Protein AF-A0A2M7KLA9-F1 (afdb_monomer_lite)

Radius of gyration: 28.48 Å; chains: 1; bounding box: 55×26×76 Å

Secondary structure (DSSP, 8-state):
-----HHHHHHHHHHHHHHHHHHHGGGGGTS-HHHHHHHHHHHHHHHHHHHHHHHHHHHHHHHHHHHHHHHHHHHHHHHHHHHHHHHH-TTSHHHHHSPPP--------------

Sequence (115 aa):
MARMSISEATDLLGRLVAHWRQRMGDAFAVGSQELTDLVALRDQLATAIQEYDAALQVANEKKATRDALLKNAETTRANYRRQVAINKGTGSSEYKTIPESAKGTRKPTESPSTP

Structure (mmCIF, N/CA/C/O backbone):
data_AF-A0A2M7KLA9-F1
#
_entry.id   AF-A0A2M7KLA9-F1
#
loop_
_atom_site.group_PDB
_atom_site.id
_atom_site.type_symbol
_atom_site.label_atom_id
_atom_site.label_alt_id
_atom_site.label_comp_id
_atom_site.label_asym_id
_atom_site.label_entity_id
_atom_site.label_seq_id
_atom_site.pdbx_PDB_ins_code
_atom_site.Cartn_x
_atom_site.Cartn_y
_atom_site.Cartn_z
_atom_site.occupancy
_atom_site.B_iso_or_equiv
_atom_site.auth_seq_id
_atom_site.auth_comp_id
_atom_site.auth_asym_id
_atom_site.auth_atom_id
_atom_site.pdbx_PDB_model_num
ATOM 1 N N . MET A 1 1 ? 29.442 -2.065 -1.458 1.00 41.19 1 MET A N 1
ATOM 2 C CA . MET A 1 1 ? 28.962 -1.601 -2.777 1.00 41.19 1 MET A CA 1
ATOM 3 C C . MET A 1 1 ? 27.538 -1.100 -2.604 1.00 41.19 1 MET A C 1
ATOM 5 O O . MET A 1 1 ? 26.702 -1.886 -2.173 1.00 41.19 1 MET A O 1
ATOM 9 N N . ALA A 1 2 ? 27.277 0.187 -2.836 1.00 50.62 2 ALA A N 1
ATOM 10 C CA . ALA A 1 2 ? 25.919 0.728 -2.790 1.00 50.62 2 ALA A CA 1
ATOM 11 C C . ALA A 1 2 ? 25.109 0.143 -3.957 1.00 50.62 2 ALA A C 1
ATOM 13 O O . ALA A 1 2 ? 25.574 0.162 -5.096 1.00 50.62 2 ALA A O 1
ATOM 14 N N . ARG A 1 3 ? 23.935 -0.435 -3.674 1.00 52.72 3 ARG A N 1
ATOM 15 C CA . ARG A 1 3 ? 22.999 -0.848 -4.724 1.00 52.72 3 ARG A CA 1
ATOM 16 C C . ARG A 1 3 ? 22.379 0.420 -5.295 1.00 52.72 3 ARG A C 1
ATOM 18 O O . ARG A 1 3 ? 21.629 1.088 -4.594 1.00 52.72 3 ARG A O 1
ATOM 25 N N . MET A 1 4 ? 22.731 0.732 -6.534 1.00 65.31 4 MET A N 1
ATOM 26 C CA . MET A 1 4 ? 22.080 1.774 -7.319 1.00 65.31 4 MET A CA 1
ATOM 27 C C . MET A 1 4 ? 20.584 1.462 -7.395 1.00 65.31 4 MET A C 1
ATOM 29 O O . MET A 1 4 ? 20.201 0.313 -7.642 1.00 65.31 4 MET A O 1
ATOM 33 N N . SER A 1 5 ? 19.746 2.454 -7.123 1.00 73.62 5 SER A N 1
ATOM 34 C CA . SER A 1 5 ? 18.301 2.307 -7.277 1.00 73.62 5 SER A CA 1
ATOM 35 C C . SER A 1 5 ? 17.941 2.177 -8.762 1.00 73.62 5 SER A C 1
ATOM 37 O O . SER A 1 5 ? 18.684 2.603 -9.648 1.00 73.62 5 SER A O 1
ATOM 39 N N . ILE A 1 6 ? 16.806 1.543 -9.055 1.00 69.06 6 ILE A N 1
ATOM 40 C CA . ILE A 1 6 ? 16.381 1.263 -10.437 1.00 69.06 6 ILE A CA 1
ATOM 41 C C . ILE A 1 6 ? 16.148 2.573 -11.218 1.00 69.06 6 ILE A C 1
ATOM 43 O O . ILE A 1 6 ? 16.445 2.648 -12.411 1.00 69.06 6 ILE A O 1
ATOM 47 N N . SER A 1 7 ? 15.697 3.629 -10.538 1.00 71.06 7 SER A N 1
ATOM 48 C CA . SER A 1 7 ? 15.575 4.978 -11.101 1.00 71.06 7 SER A CA 1
ATOM 49 C C . SER A 1 7 ? 16.936 5.557 -11.490 1.00 71.06 7 SER A C 1
ATOM 51 O O . SER A 1 7 ? 17.120 5.965 -12.633 1.00 71.06 7 SE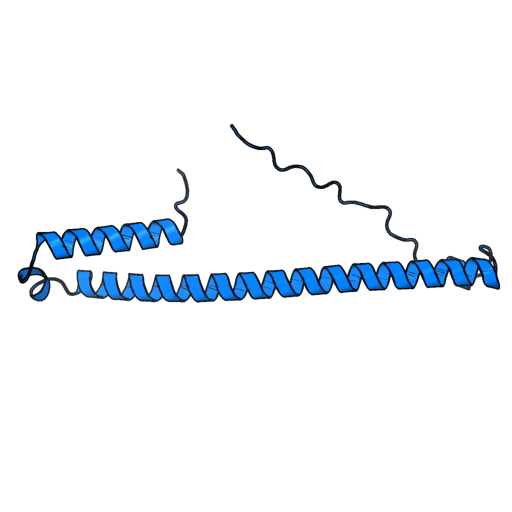R A O 1
ATOM 53 N N . GLU A 1 8 ? 17.924 5.505 -10.594 1.00 76.12 8 GLU A N 1
ATOM 54 C CA . GLU A 1 8 ? 19.284 5.977 -10.878 1.00 76.12 8 GLU A CA 1
ATOM 55 C C . GLU A 1 8 ? 19.929 5.197 -12.036 1.00 76.12 8 GLU A C 1
ATOM 57 O O . GLU A 1 8 ? 20.607 5.788 -12.879 1.00 76.12 8 GLU A O 1
ATOM 62 N N . ALA A 1 9 ? 19.695 3.882 -12.119 1.00 73.50 9 ALA A N 1
ATOM 63 C CA . ALA A 1 9 ? 20.158 3.046 -13.228 1.00 73.50 9 ALA A CA 1
ATOM 64 C C . ALA A 1 9 ? 19.522 3.456 -14.569 1.00 73.50 9 ALA A C 1
ATOM 66 O O . ALA A 1 9 ? 20.214 3.535 -15.586 1.00 73.50 9 ALA A O 1
ATOM 67 N N . THR A 1 10 ? 18.225 3.772 -14.566 1.00 74.94 10 THR A N 1
ATOM 68 C CA . THR A 1 10 ? 17.488 4.220 -15.760 1.00 74.94 10 THR A CA 1
ATOM 69 C C . THR A 1 10 ? 17.954 5.605 -16.216 1.00 74.94 10 THR A C 1
ATOM 71 O O . THR A 1 10 ? 18.174 5.822 -17.409 1.00 74.94 10 THR A O 1
ATOM 74 N N . ASP A 1 11 ? 18.210 6.517 -15.277 1.00 80.06 11 ASP A N 1
ATOM 75 C CA . ASP A 1 11 ? 18.761 7.846 -15.560 1.00 80.06 11 ASP A CA 1
ATOM 76 C C . ASP A 1 11 ? 20.180 7.774 -16.135 1.00 80.06 11 ASP A C 1
ATOM 78 O O . ASP A 1 11 ? 20.517 8.489 -17.085 1.00 80.06 11 ASP A O 1
ATOM 82 N N . LEU A 1 12 ? 21.024 6.892 -15.592 1.00 80.44 12 LEU A N 1
ATOM 83 C CA . LEU A 1 12 ? 22.373 6.658 -16.103 1.00 80.44 12 LEU A CA 1
ATOM 84 C C . LEU A 1 12 ? 22.334 6.116 -17.539 1.00 80.44 12 LEU A C 1
ATOM 86 O O . LEU A 1 12 ? 23.071 6.611 -18.395 1.00 80.44 12 LEU A O 1
ATOM 90 N N . LEU A 1 13 ? 21.448 5.155 -17.820 1.00 76.06 13 LEU A N 1
ATOM 91 C CA . LEU A 1 13 ? 21.219 4.640 -19.173 1.00 76.06 13 LEU A CA 1
ATOM 92 C C . LEU A 1 13 ? 20.738 5.748 -20.117 1.00 76.06 13 LEU A C 1
ATOM 94 O O . LEU A 1 13 ? 21.253 5.874 -21.228 1.00 76.06 13 LEU A O 1
ATOM 98 N N . GLY A 1 14 ? 19.820 6.607 -19.663 1.00 77.81 14 GLY A N 1
ATOM 99 C CA . GLY A 1 14 ? 19.368 7.774 -20.419 1.00 77.81 14 GLY A CA 1
ATOM 100 C C . GLY A 1 14 ? 20.514 8.721 -20.790 1.00 77.81 14 GLY A C 1
ATOM 101 O O . GLY A 1 14 ? 20.633 9.128 -21.948 1.00 77.81 14 GLY A O 1
ATOM 102 N N . ARG A 1 15 ? 21.404 9.024 -19.837 1.00 82.94 15 ARG A N 1
ATOM 103 C CA . ARG A 1 15 ? 22.587 9.874 -20.065 1.00 82.94 15 ARG A CA 1
ATOM 104 C C . ARG A 1 15 ? 23.599 9.231 -21.010 1.00 82.94 15 ARG A C 1
ATOM 106 O O . ARG A 1 15 ? 24.149 9.928 -21.859 1.00 82.94 15 ARG A O 1
ATOM 113 N N . LEU A 1 16 ? 23.824 7.923 -20.894 1.00 77.81 16 LEU A N 1
ATOM 114 C CA . LEU A 1 16 ? 24.705 7.167 -21.788 1.00 77.81 16 LEU A CA 1
ATOM 115 C C . LEU A 1 16 ? 24.197 7.205 -23.231 1.00 77.81 16 LEU A C 1
ATOM 117 O O . LEU A 1 16 ? 24.947 7.580 -24.130 1.00 77.81 16 LEU A O 1
ATOM 121 N N . VAL A 1 17 ? 22.917 6.896 -23.448 1.00 73.50 17 VAL A N 1
ATOM 122 C CA . VAL A 1 17 ? 22.289 6.956 -24.777 1.00 73.50 17 VAL A CA 1
ATOM 123 C C . VAL A 1 17 ? 22.388 8.366 -25.362 1.00 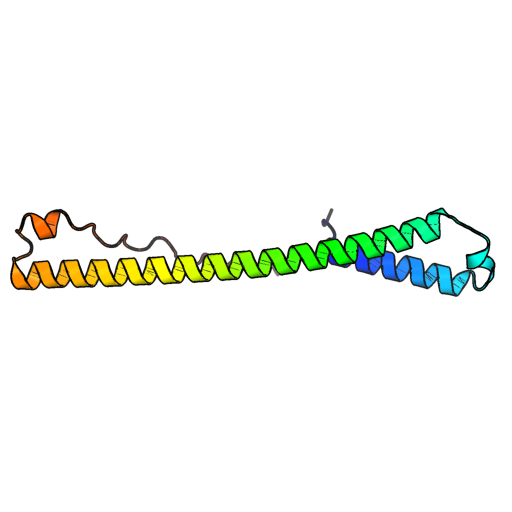73.50 17 VAL A C 1
ATOM 125 O O . VAL A 1 17 ? 22.783 8.527 -26.516 1.00 73.50 17 VAL A O 1
ATOM 128 N N . ALA A 1 18 ? 22.070 9.397 -24.573 1.00 78.75 18 ALA A N 1
ATOM 129 C CA . ALA A 1 18 ? 22.142 10.785 -25.022 1.00 78.75 18 ALA A CA 1
ATOM 130 C C . ALA A 1 18 ? 23.575 11.199 -25.402 1.00 78.75 18 ALA A C 1
ATOM 132 O O . ALA A 1 18 ? 23.777 11.817 -26.448 1.00 78.75 18 ALA A O 1
ATOM 133 N N . HIS A 1 19 ? 24.569 10.810 -24.597 1.00 80.12 19 HIS A N 1
ATOM 134 C CA . HIS A 1 19 ? 25.981 11.079 -24.867 1.00 80.12 19 HIS A CA 1
ATOM 135 C C . HIS A 1 19 ? 26.442 10.450 -26.186 1.00 80.12 19 HIS A C 1
ATOM 137 O O . HIS A 1 19 ? 27.060 11.122 -27.012 1.00 80.12 19 HIS A O 1
ATOM 143 N N . TRP A 1 20 ? 26.114 9.177 -26.417 1.00 71.19 20 TRP A N 1
ATOM 144 C CA . TRP A 1 20 ? 26.488 8.485 -27.649 1.00 71.19 20 TRP A CA 1
ATOM 145 C C . TRP A 1 20 ? 25.763 9.040 -28.876 1.00 71.19 20 TRP A C 1
ATOM 147 O O . TRP A 1 20 ? 26.387 9.206 -29.925 1.00 71.19 20 TRP A O 1
ATOM 157 N N . ARG A 1 21 ? 24.487 9.419 -28.730 1.00 72.88 21 ARG A N 1
ATOM 158 C CA . ARG A 1 21 ? 23.707 10.073 -29.788 1.00 72.88 21 ARG A CA 1
ATOM 159 C C . ARG A 1 21 ? 24.309 11.420 -30.188 1.00 72.88 21 ARG A C 1
ATOM 161 O O . ARG A 1 21 ? 24.411 11.718 -31.373 1.00 72.88 21 ARG A O 1
ATOM 168 N N . GLN A 1 22 ? 24.758 12.209 -29.213 1.00 77.00 22 GLN A N 1
ATOM 169 C CA . GLN A 1 22 ? 25.430 13.484 -29.465 1.00 77.00 22 GLN A CA 1
ATOM 170 C C . GLN A 1 22 ? 26.819 13.297 -30.095 1.00 77.00 22 GLN A C 1
ATOM 172 O O . GLN A 1 22 ? 27.231 14.106 -30.922 1.00 77.00 22 GLN A O 1
ATOM 177 N N . ARG A 1 23 ? 27.546 12.239 -29.712 1.00 72.19 23 ARG A N 1
ATOM 178 C CA . ARG A 1 23 ? 28.927 12.001 -30.150 1.00 72.19 23 ARG A CA 1
ATOM 179 C C . ARG A 1 23 ? 29.045 11.378 -31.542 1.00 72.19 23 ARG A C 1
ATOM 181 O O . ARG A 1 23 ? 30.018 11.677 -32.226 1.00 72.19 23 ARG A O 1
ATOM 188 N N . MET A 1 24 ? 28.108 10.522 -31.959 1.00 66.06 24 MET A N 1
ATOM 189 C CA . MET A 1 24 ? 28.181 9.852 -33.271 1.00 66.06 24 MET A CA 1
ATOM 190 C C . MET A 1 24 ? 27.374 10.538 -34.384 1.00 66.06 24 MET A C 1
ATOM 192 O O . MET A 1 24 ? 27.590 10.218 -35.551 1.00 66.06 24 MET A O 1
ATOM 196 N N . GLY A 1 25 ? 26.485 11.488 -34.069 1.00 68.19 25 GLY A N 1
ATOM 197 C CA . GLY A 1 25 ? 25.699 12.202 -35.087 1.00 68.19 25 GLY A CA 1
ATOM 198 C C . GLY A 1 25 ? 24.922 11.247 -36.009 1.00 68.19 25 GLY A C 1
ATOM 199 O O . GLY A 1 25 ? 24.379 10.249 -35.541 1.00 68.19 25 GLY A O 1
ATOM 200 N N . ASP A 1 26 ? 24.903 11.504 -37.321 1.00 55.28 26 ASP A N 1
ATOM 201 C CA . ASP A 1 26 ? 24.183 10.679 -38.313 1.00 55.28 26 ASP A CA 1
ATOM 202 C C . ASP A 1 26 ? 24.780 9.269 -38.520 1.00 55.28 26 ASP A C 1
ATOM 204 O O . ASP A 1 26 ? 24.093 8.372 -39.010 1.00 55.28 26 ASP A O 1
ATOM 208 N N . ALA A 1 27 ? 26.021 9.013 -38.079 1.00 55.84 27 ALA A N 1
ATOM 209 C CA . ALA A 1 27 ? 26.599 7.662 -38.080 1.00 55.84 27 ALA A CA 1
ATOM 210 C C . ALA A 1 27 ? 25.934 6.735 -37.042 1.00 55.84 27 ALA A C 1
ATOM 212 O O . ALA A 1 27 ? 26.017 5.513 -37.157 1.00 55.84 27 ALA A O 1
ATOM 213 N N . PHE A 1 28 ? 25.210 7.308 -36.071 1.00 55.69 28 PHE A N 1
ATOM 214 C CA . PHE A 1 28 ? 24.389 6.583 -35.096 1.00 55.69 28 PHE A CA 1
ATOM 215 C C . PHE A 1 28 ? 23.232 5.814 -35.758 1.00 55.69 28 PHE A C 1
ATOM 217 O O . PHE A 1 28 ? 22.735 4.844 -35.195 1.00 55.69 28 PHE A O 1
ATOM 224 N N . ALA A 1 29 ? 22.813 6.217 -36.963 1.00 54.22 29 ALA A N 1
ATOM 225 C CA . ALA A 1 29 ? 21.794 5.502 -37.731 1.00 54.22 29 ALA A CA 1
ATOM 226 C C . ALA A 1 29 ? 22.338 4.242 -38.433 1.00 54.22 29 ALA A C 1
ATOM 228 O O . ALA A 1 29 ? 21.550 3.404 -38.861 1.00 54.22 29 ALA A O 1
ATOM 229 N N . VAL A 1 30 ? 23.667 4.106 -38.565 1.00 52.75 30 VAL A N 1
ATOM 230 C CA . VAL A 1 30 ? 24.318 3.053 -39.371 1.00 52.75 30 VAL A CA 1
ATOM 231 C C . VAL A 1 30 ? 24.960 1.953 -38.507 1.00 52.75 30 VAL A C 1
ATOM 233 O O . VAL A 1 30 ? 25.216 0.857 -38.995 1.00 52.75 30 VAL A O 1
ATOM 236 N N . GLY A 1 31 ? 25.134 2.169 -37.202 1.00 58.53 31 GLY A N 1
ATOM 237 C CA . GLY A 1 31 ? 25.465 1.112 -36.241 1.00 58.53 31 GLY A CA 1
ATOM 238 C C . GLY A 1 31 ? 25.063 1.539 -34.829 1.00 58.53 31 GLY A C 1
ATOM 239 O O . GLY A 1 31 ? 25.334 2.666 -34.437 1.00 58.53 31 GLY A O 1
ATOM 240 N N . SER A 1 32 ? 24.399 0.738 -34.006 1.00 64.62 32 SER A N 1
ATOM 241 C CA . SER A 1 32 ? 24.292 -0.715 -33.953 1.00 64.62 32 SER A CA 1
ATOM 242 C C . SER A 1 32 ? 22.890 -1.106 -33.471 1.00 64.62 32 SER A C 1
ATOM 244 O O . SER A 1 32 ? 22.302 -0.403 -32.651 1.00 64.62 32 SER A O 1
ATOM 246 N N . GLN A 1 33 ? 22.372 -2.246 -33.938 1.00 69.38 33 GLN A N 1
ATOM 247 C CA . GLN A 1 33 ? 21.148 -2.879 -33.417 1.00 69.38 33 GLN A CA 1
ATOM 248 C C . GLN A 1 33 ? 21.113 -2.865 -31.874 1.00 69.38 33 GLN A C 1
ATOM 250 O O . GLN A 1 33 ? 20.101 -2.535 -31.270 1.00 69.38 33 GLN A O 1
ATOM 255 N N . GLU A 1 34 ? 22.269 -3.102 -31.249 1.00 70.81 34 GLU A N 1
AT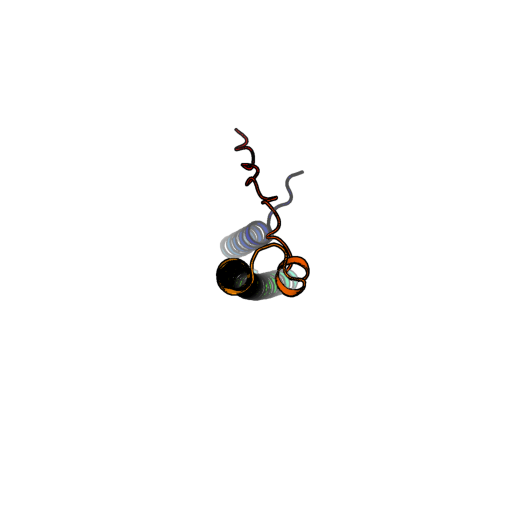OM 256 C CA . GLU A 1 34 ? 22.473 -3.085 -29.798 1.00 70.81 34 GLU A CA 1
ATOM 257 C C . GLU A 1 34 ? 22.114 -1.743 -29.139 1.00 70.81 34 GLU A C 1
ATOM 259 O O . GLU A 1 34 ? 21.563 -1.727 -28.042 1.00 70.81 34 GLU A O 1
ATOM 264 N N . LEU A 1 35 ? 22.387 -0.601 -29.781 1.00 70.31 35 LEU A N 1
ATOM 265 C CA . LEU A 1 35 ? 22.013 0.713 -29.245 1.00 70.31 35 LEU A CA 1
ATOM 266 C C . LEU A 1 35 ? 20.501 0.941 -29.321 1.00 70.31 35 LEU A C 1
ATOM 268 O O . LEU A 1 35 ? 19.923 1.499 -28.390 1.00 70.31 35 LEU A O 1
ATOM 272 N N . THR A 1 36 ? 19.850 0.492 -30.395 1.00 75.62 36 THR A N 1
ATOM 273 C CA . THR A 1 36 ? 18.385 0.523 -30.508 1.00 75.62 36 THR A CA 1
ATOM 274 C C . THR A 1 36 ? 17.734 -0.395 -29.474 1.00 75.62 36 THR A C 1
ATOM 276 O O . THR A 1 36 ? 16.796 0.027 -28.797 1.00 75.62 36 THR A O 1
ATOM 279 N N . ASP A 1 37 ? 18.279 -1.595 -29.282 1.00 80.38 37 ASP A N 1
ATOM 280 C CA . ASP A 1 37 ? 17.817 -2.550 -28.274 1.00 80.38 37 ASP A CA 1
ATOM 281 C C . ASP A 1 37 ? 17.995 -1.989 -26.851 1.00 80.38 37 ASP A C 1
ATOM 283 O O . ASP A 1 37 ? 17.105 -2.131 -26.013 1.00 80.38 37 ASP A O 1
ATOM 287 N N . LEU A 1 38 ? 19.092 -1.269 -26.577 1.00 78.62 38 LEU A N 1
ATOM 288 C CA . LEU A 1 38 ? 19.307 -0.585 -25.295 1.00 78.62 38 LEU A CA 1
ATOM 289 C C . LEU A 1 38 ? 18.295 0.540 -25.043 1.00 78.62 38 LEU A C 1
ATOM 291 O O . LEU A 1 38 ? 17.847 0.711 -23.908 1.00 78.62 38 LEU A O 1
ATOM 295 N N . VAL A 1 39 ? 17.914 1.303 -26.072 1.00 78.69 39 VAL A N 1
ATOM 296 C CA . VAL A 1 39 ? 16.854 2.319 -25.946 1.00 78.69 39 VAL A CA 1
ATOM 297 C C . VAL A 1 39 ? 15.505 1.659 -25.682 1.00 78.69 39 VAL A C 1
ATOM 299 O O . VAL A 1 39 ? 14.797 2.083 -24.770 1.00 78.69 39 VAL A O 1
ATOM 302 N N . ALA A 1 40 ? 15.177 0.590 -26.409 1.00 81.62 40 ALA A N 1
ATOM 303 C CA . ALA A 1 40 ? 13.945 -0.160 -26.189 1.00 81.62 40 ALA A CA 1
ATOM 304 C C . ALA A 1 40 ? 13.883 -0.746 -24.767 1.00 81.62 40 ALA A C 1
ATOM 306 O O . ALA A 1 40 ? 12.855 -0.644 -24.099 1.00 81.62 40 ALA A O 1
ATOM 307 N N . LEU A 1 41 ? 14.997 -1.288 -24.267 1.00 82.12 41 LEU A N 1
ATOM 308 C CA . LEU A 1 41 ? 15.095 -1.818 -22.908 1.00 82.12 41 LEU A CA 1
ATOM 309 C C . LEU A 1 41 ? 14.964 -0.714 -21.848 1.00 82.12 41 LEU A C 1
ATOM 311 O O . LEU A 1 41 ? 14.302 -0.913 -20.831 1.00 82.12 41 LEU A O 1
ATOM 315 N N . ARG A 1 42 ? 15.544 0.470 -22.091 1.00 81.69 42 ARG A N 1
ATOM 316 C CA . ARG A 1 42 ? 15.358 1.652 -21.232 1.00 81.69 42 ARG A CA 1
ATOM 317 C C . ARG A 1 42 ? 13.885 2.042 -21.146 1.00 81.69 42 ARG A C 1
ATOM 319 O O . ARG A 1 42 ? 13.400 2.327 -20.055 1.00 81.69 42 ARG A O 1
ATOM 326 N N . ASP A 1 43 ? 13.187 2.072 -22.275 1.00 81.50 43 ASP A N 1
ATOM 327 C CA . ASP A 1 43 ? 11.775 2.455 -22.319 1.00 81.50 43 ASP A CA 1
ATOM 328 C C . ASP A 1 43 ? 10.894 1.423 -21.609 1.00 81.50 43 ASP A C 1
ATOM 330 O O . ASP A 1 43 ? 10.050 1.799 -20.798 1.00 81.50 43 ASP A O 1
ATOM 334 N N . GLN A 1 44 ? 11.161 0.128 -21.803 1.00 84.44 44 GLN A N 1
ATOM 335 C CA . GLN A 1 44 ? 10.492 -0.947 -21.062 1.00 84.44 44 GLN A CA 1
ATOM 336 C C . GLN A 1 44 ? 10.730 -0.848 -19.550 1.00 84.44 44 GLN A C 1
ATOM 338 O O . GLN A 1 44 ? 9.791 -0.996 -18.769 1.00 84.44 44 GLN A O 1
ATOM 343 N N . LEU A 1 45 ? 11.967 -0.562 -19.124 1.00 86.25 45 LEU A N 1
ATOM 344 C CA . LEU A 1 45 ? 12.296 -0.342 -17.714 1.00 86.25 45 LEU A CA 1
ATOM 345 C C . LEU A 1 45 ? 11.553 0.868 -17.146 1.00 86.25 45 LEU A C 1
ATOM 347 O O . LEU A 1 45 ? 10.992 0.774 -16.059 1.00 86.25 45 LEU A O 1
ATOM 351 N N . ALA A 1 46 ? 11.501 1.980 -17.881 1.00 81.69 46 ALA A N 1
ATOM 352 C CA . ALA A 1 46 ? 10.777 3.171 -17.453 1.00 81.69 46 ALA A CA 1
ATOM 353 C C . ALA A 1 46 ? 9.279 2.888 -17.255 1.00 81.69 46 ALA A C 1
ATOM 355 O O . ALA A 1 46 ? 8.715 3.280 -16.233 1.00 81.69 46 ALA A O 1
ATOM 356 N N . THR A 1 47 ? 8.648 2.155 -18.179 1.00 85.38 47 THR A N 1
ATOM 357 C CA . THR A 1 47 ? 7.249 1.724 -18.034 1.00 85.38 47 THR A CA 1
ATOM 358 C C . THR A 1 47 ? 7.065 0.804 -16.828 1.00 85.38 47 THR A C 1
ATOM 360 O O . THR A 1 47 ? 6.181 1.045 -16.009 1.00 85.38 47 THR A O 1
ATOM 363 N N . ALA A 1 48 ? 7.931 -0.197 -16.650 1.00 82.69 48 ALA A N 1
ATOM 364 C CA . ALA A 1 48 ? 7.844 -1.121 -15.520 1.00 82.69 48 ALA A CA 1
ATOM 365 C C . ALA A 1 48 ? 8.010 -0.418 -14.157 1.00 82.69 48 ALA A C 1
ATOM 367 O O . ALA A 1 48 ? 7.340 -0.778 -13.189 1.00 82.69 48 ALA A O 1
ATOM 368 N N . ILE A 1 49 ? 8.871 0.604 -14.068 1.00 85.75 49 ILE A N 1
ATOM 369 C CA . ILE A 1 49 ? 9.030 1.425 -12.855 1.00 85.75 49 ILE A CA 1
ATOM 370 C C . ILE A 1 49 ? 7.744 2.200 -12.561 1.00 85.75 49 ILE A C 1
ATOM 372 O O . ILE A 1 49 ? 7.279 2.192 -11.425 1.00 85.75 49 ILE A O 1
ATOM 376 N N . GLN A 1 50 ? 7.134 2.818 -13.576 1.00 85.19 50 GLN A N 1
ATOM 377 C CA . GLN A 1 50 ? 5.872 3.545 -13.406 1.00 85.19 50 GLN A CA 1
ATOM 378 C C . GLN A 1 50 ? 4.741 2.626 -12.926 1.00 85.19 50 GLN A C 1
ATOM 380 O O . GLN A 1 50 ? 3.988 2.991 -12.022 1.00 85.19 50 GLN A O 1
ATOM 385 N N . GLU A 1 51 ? 4.638 1.422 -13.490 1.00 86.00 51 GLU A N 1
ATOM 386 C CA . GLU A 1 51 ? 3.665 0.415 -13.056 1.00 86.00 51 GLU A CA 1
ATOM 387 C C . GLU A 1 51 ? 3.917 -0.039 -11.612 1.00 86.00 51 GLU A C 1
ATOM 389 O O . GLU A 1 51 ? 2.973 -0.169 -10.827 1.00 86.00 51 GLU A O 1
ATOM 394 N N . TYR A 1 52 ? 5.184 -0.236 -11.238 1.00 86.12 52 TYR A N 1
ATOM 395 C CA . TYR A 1 52 ? 5.572 -0.583 -9.873 1.00 86.12 52 TYR A CA 1
ATOM 396 C C . TYR A 1 52 ? 5.216 0.525 -8.873 1.00 86.12 52 TYR A C 1
ATOM 398 O O . TYR A 1 52 ? 4.631 0.238 -7.827 1.00 86.12 52 TYR A O 1
ATOM 406 N N . ASP A 1 53 ? 5.511 1.784 -9.195 1.00 87.44 53 ASP A N 1
ATOM 407 C CA . ASP A 1 53 ? 5.208 2.926 -8.330 1.00 87.44 53 ASP A CA 1
ATOM 408 C C . ASP A 1 53 ? 3.695 3.115 -8.160 1.00 87.44 53 ASP A C 1
ATOM 410 O O . ASP A 1 53 ? 3.211 3.319 -7.041 1.00 87.44 53 ASP A O 1
ATOM 414 N N . ALA A 1 54 ? 2.922 2.949 -9.238 1.00 90.94 54 ALA A N 1
ATOM 415 C CA . ALA A 1 54 ? 1.464 2.958 -9.176 1.00 90.94 54 ALA A CA 1
ATOM 416 C C . ALA A 1 54 ? 0.927 1.819 -8.289 1.00 90.94 54 ALA A C 1
ATOM 418 O O . ALA A 1 54 ? 0.061 2.035 -7.434 1.00 90.94 54 ALA A O 1
ATOM 419 N N . ALA A 1 55 ? 1.469 0.605 -8.427 1.00 90.75 55 ALA A N 1
ATOM 420 C CA . ALA A 1 55 ? 1.096 -0.529 -7.584 1.00 90.75 55 ALA A CA 1
ATOM 421 C C . ALA A 1 55 ? 1.459 -0.297 -6.107 1.00 90.75 55 ALA A C 1
ATOM 423 O O . ALA A 1 55 ? 0.676 -0.638 -5.212 1.00 90.75 55 ALA A O 1
ATOM 424 N N . LEU A 1 56 ? 2.613 0.319 -5.838 1.00 91.88 56 LEU A N 1
ATOM 425 C CA . LEU A 1 56 ? 3.055 0.680 -4.495 1.00 91.88 56 LEU A CA 1
ATOM 426 C C . LEU A 1 56 ? 2.127 1.723 -3.861 1.00 91.88 56 LEU A C 1
ATOM 428 O O . LEU A 1 56 ? 1.765 1.588 -2.689 1.00 91.88 56 LEU A O 1
ATOM 432 N N . GLN A 1 57 ? 1.690 2.724 -4.627 1.00 92.62 57 GLN A N 1
ATOM 433 C CA . GLN A 1 57 ? 0.711 3.705 -4.168 1.00 92.62 57 GLN A CA 1
ATOM 434 C C . GLN A 1 57 ? -0.610 3.027 -3.777 1.00 92.62 57 GLN A C 1
ATOM 436 O O . GLN A 1 57 ? -1.080 3.205 -2.652 1.00 92.62 57 GLN A O 1
ATOM 441 N N . VAL A 1 58 ? -1.156 2.166 -4.642 1.00 94.69 58 VAL A N 1
ATOM 442 C CA . VAL A 1 58 ? -2.391 1.413 -4.354 1.00 94.69 58 VAL A CA 1
ATOM 443 C C . VAL A 1 58 ? -2.228 0.523 -3.117 1.00 94.69 58 VAL A C 1
ATOM 445 O O . VAL A 1 58 ? -3.138 0.413 -2.290 1.00 94.69 58 VAL A O 1
ATOM 448 N N . ALA A 1 59 ? -1.071 -0.121 -2.947 1.00 92.56 59 ALA A N 1
ATOM 449 C CA . ALA A 1 59 ? -0.786 -0.928 -1.763 1.00 92.56 59 ALA A CA 1
ATOM 450 C C . ALA A 1 59 ? -0.761 -0.077 -0.481 1.00 92.56 59 ALA A C 1
ATOM 452 O O . ALA A 1 59 ? -1.314 -0.488 0.545 1.00 92.56 59 ALA A O 1
ATOM 453 N N . ASN A 1 60 ? -0.176 1.121 -0.541 1.00 93.44 60 ASN A N 1
ATOM 454 C CA . ASN A 1 60 ? -0.151 2.065 0.573 1.00 93.44 60 ASN A CA 1
ATOM 455 C C . ASN A 1 60 ? -1.553 2.586 0.922 1.00 93.44 60 ASN A C 1
ATOM 457 O O . ASN A 1 60 ? -1.906 2.630 2.101 1.00 93.44 60 ASN A O 1
ATOM 461 N N . GLU A 1 61 ? -2.386 2.893 -0.070 1.00 95.44 61 GLU A N 1
ATOM 462 C CA . GLU A 1 61 ? -3.783 3.301 0.132 1.00 95.44 61 GLU A CA 1
ATOM 463 C C . GLU A 1 61 ? -4.620 2.183 0.774 1.00 95.44 61 GLU A C 1
ATOM 465 O O . GLU A 1 61 ? -5.352 2.411 1.745 1.00 95.44 61 GLU A O 1
ATOM 470 N N . LYS A 1 62 ? -4.460 0.936 0.308 1.00 94.44 62 LYS A N 1
ATOM 471 C CA . LYS A 1 62 ? -5.102 -0.240 0.921 1.00 94.44 62 LYS A CA 1
ATOM 472 C C . LYS A 1 62 ? -4.642 -0.450 2.361 1.00 94.44 62 LYS A C 1
ATOM 474 O O . LYS A 1 62 ? -5.461 -0.745 3.234 1.00 94.44 62 LYS A O 1
ATOM 479 N N . LYS A 1 63 ? -3.346 -0.274 2.629 1.00 94.62 63 LYS A N 1
ATOM 480 C CA . LYS A 1 63 ? -2.777 -0.350 3.979 1.00 94.62 63 LYS A CA 1
ATOM 481 C C . LYS A 1 63 ? -3.384 0.718 4.891 1.00 94.62 63 LYS A C 1
ATOM 483 O O . LYS A 1 63 ? -3.837 0.379 5.981 1.00 94.62 63 LYS A O 1
ATOM 488 N N . ALA A 1 64 ? -3.453 1.967 4.433 1.00 94.94 64 ALA A N 1
ATOM 489 C CA . ALA A 1 64 ? -4.052 3.069 5.182 1.00 94.94 64 ALA A CA 1
ATOM 490 C C . ALA A 1 64 ? -5.542 2.820 5.470 1.00 94.94 64 ALA A C 1
ATOM 492 O O . ALA A 1 64 ? -5.993 2.991 6.603 1.00 94.94 64 ALA A O 1
ATOM 493 N N . THR A 1 65 ? -6.288 2.328 4.478 1.00 95.88 65 THR A N 1
ATOM 494 C CA . THR A 1 65 ? -7.709 1.971 4.623 1.00 95.88 65 THR A CA 1
ATOM 495 C C . THR A 1 65 ? -7.906 0.872 5.666 1.00 95.88 65 THR A C 1
ATOM 497 O O . THR A 1 65 ? -8.738 1.003 6.562 1.00 95.88 65 THR A O 1
ATOM 500 N N . ARG A 1 66 ? -7.108 -0.200 5.604 1.00 95.19 66 ARG A N 1
ATOM 501 C CA . ARG A 1 66 ? -7.140 -1.280 6.599 1.00 95.19 66 ARG A CA 1
ATOM 502 C C . ARG A 1 66 ? -6.834 -0.757 8.001 1.00 95.19 66 ARG A C 1
ATOM 504 O O . ARG A 1 66 ? -7.527 -1.118 8.947 1.00 95.19 66 ARG A O 1
ATOM 511 N N . ASP A 1 67 ? -5.816 0.084 8.141 1.00 94.50 67 ASP A N 1
ATOM 512 C CA . ASP A 1 67 ? -5.419 0.626 9.441 1.00 94.50 67 ASP A CA 1
ATOM 513 C C . ASP A 1 67 ? -6.519 1.544 10.021 1.00 94.50 67 ASP A C 1
ATOM 515 O O . ASP A 1 67 ? -6.806 1.489 11.219 1.00 94.50 67 ASP A O 1
ATOM 519 N N . ALA A 1 68 ? -7.219 2.309 9.176 1.00 94.75 68 ALA A N 1
ATOM 520 C CA . ALA A 1 68 ? -8.391 3.088 9.576 1.00 94.75 68 ALA A CA 1
ATOM 521 C C . ALA A 1 68 ? -9.572 2.201 10.016 1.00 94.75 68 ALA A C 1
ATOM 523 O O . ALA A 1 68 ? -10.198 2.474 11.044 1.00 94.75 68 ALA A O 1
ATOM 524 N N . LEU A 1 69 ? -9.851 1.114 9.285 1.00 95.19 69 LEU A N 1
ATOM 525 C CA . LEU A 1 69 ? -10.888 0.141 9.651 1.00 95.19 69 LEU A CA 1
ATOM 526 C C . LEU A 1 69 ? -10.581 -0.544 10.985 1.00 95.19 69 LEU A C 1
ATOM 528 O O . LEU A 1 69 ? -11.473 -0.663 11.825 1.00 95.19 69 LEU A O 1
ATOM 532 N N . LEU A 1 70 ? -9.325 -0.936 11.215 1.00 93.06 70 LEU A N 1
ATOM 533 C CA . LEU A 1 70 ? -8.886 -1.512 12.488 1.00 93.06 70 LEU A CA 1
ATOM 534 C C . LEU A 1 70 ? -9.108 -0.534 13.645 1.00 93.06 70 LEU A C 1
ATOM 536 O O . LEU A 1 70 ? -9.723 -0.900 14.645 1.00 93.06 70 LEU A O 1
ATOM 540 N N . LYS A 1 71 ? -8.707 0.732 13.483 1.00 92.25 71 LYS A N 1
ATOM 541 C CA . LYS A 1 71 ? -8.930 1.776 14.493 1.00 92.25 71 LYS A CA 1
ATOM 542 C C . LYS A 1 71 ? -10.419 1.990 14.794 1.00 92.25 71 LYS A C 1
ATOM 544 O O . LYS A 1 71 ? -10.803 2.166 15.954 1.00 92.25 71 LYS A O 1
ATOM 549 N N . ASN A 1 72 ? -11.272 1.974 13.769 1.00 93.81 72 ASN A N 1
ATOM 550 C CA . ASN A 1 72 ? -12.717 2.115 13.951 1.00 93.81 72 ASN A CA 1
ATOM 551 C C . ASN A 1 72 ? -13.320 0.901 14.681 1.00 93.81 72 ASN A C 1
ATOM 553 O O . ASN A 1 72 ? -14.089 1.060 15.631 1.00 93.81 72 ASN A O 1
ATOM 557 N N . ALA A 1 73 ? -12.916 -0.314 14.305 1.00 91.62 73 ALA A N 1
ATOM 558 C CA . ALA A 1 73 ? -13.340 -1.538 14.979 1.00 91.62 73 ALA A CA 1
ATOM 559 C C . ALA A 1 73 ? -12.923 -1.548 16.460 1.00 91.62 73 ALA A C 1
ATOM 561 O O . ALA A 1 73 ? -13.730 -1.876 17.330 1.00 91.62 73 ALA A O 1
ATOM 562 N N . GLU A 1 74 ? -11.696 -1.121 16.772 1.00 92.25 74 GLU A N 1
ATOM 563 C CA . GLU A 1 74 ? -11.214 -0.974 18.150 1.00 92.25 74 GLU A CA 1
ATOM 564 C C . GLU A 1 74 ? -12.029 0.048 18.945 1.00 92.25 74 GLU A C 1
ATOM 566 O O . GLU A 1 74 ? -12.426 -0.227 20.079 1.00 92.25 74 GLU A O 1
ATOM 571 N N . THR A 1 75 ? -12.331 1.199 18.342 1.00 92.00 75 THR A N 1
ATOM 572 C CA . THR A 1 75 ? -13.146 2.250 18.968 1.00 92.00 75 THR A CA 1
ATOM 573 C C . THR A 1 75 ? -14.563 1.752 19.246 1.00 92.00 75 THR A C 1
ATOM 575 O O . THR A 1 75 ? -15.073 1.896 20.358 1.00 92.00 75 THR A O 1
ATOM 578 N N . THR A 1 76 ? -15.181 1.101 18.261 1.00 93.06 76 THR A N 1
ATOM 579 C CA . THR A 1 76 ? -16.522 0.515 18.377 1.00 93.06 76 THR A CA 1
ATOM 580 C C . THR A 1 76 ? -16.563 -0.527 19.490 1.00 93.06 76 THR A C 1
ATOM 582 O O . THR A 1 76 ? -17.443 -0.492 20.352 1.00 93.06 76 THR A O 1
ATOM 585 N N . ARG A 1 77 ? -15.561 -1.408 19.542 1.00 92.56 77 ARG A N 1
ATOM 586 C CA . ARG A 1 77 ? -15.448 -2.428 20.584 1.00 92.56 77 ARG A CA 1
ATOM 587 C C . ARG A 1 77 ? -15.258 -1.821 21.973 1.00 92.56 77 ARG A C 1
ATOM 589 O O . ARG A 1 77 ? -15.896 -2.270 22.923 1.00 92.56 77 ARG A O 1
ATOM 596 N N . ALA A 1 78 ? -14.406 -0.805 22.105 1.00 91.69 78 ALA A N 1
ATOM 597 C CA . ALA A 1 78 ? -14.185 -0.107 23.370 1.00 91.69 78 ALA A CA 1
ATOM 598 C C . ALA A 1 78 ? -15.466 0.584 23.863 1.00 91.69 78 ALA A C 1
ATOM 600 O O . ALA A 1 78 ? -15.799 0.495 25.046 1.00 91.69 78 ALA A O 1
ATOM 601 N N . ASN A 1 79 ? -16.213 1.214 22.955 1.00 93.75 79 ASN A N 1
ATOM 602 C CA . ASN A 1 79 ? -17.498 1.834 23.262 1.00 93.75 79 ASN A CA 1
ATOM 603 C C . ASN A 1 79 ? -18.533 0.797 23.709 1.00 93.75 79 ASN A C 1
ATOM 605 O O . ASN A 1 79 ? -19.173 0.993 24.741 1.00 93.75 79 ASN A O 1
ATOM 609 N N . TYR A 1 80 ? -18.647 -0.328 23.000 1.00 93.19 80 TYR A N 1
ATOM 610 C CA . TYR A 1 80 ? -19.536 -1.421 23.391 1.00 93.19 80 TYR A CA 1
ATOM 611 C C . TYR A 1 80 ? -19.170 -1.978 24.773 1.00 93.19 80 TYR A C 1
ATOM 613 O O . TYR A 1 80 ? -20.026 -2.067 25.651 1.00 93.19 80 TYR A O 1
ATOM 621 N N . ARG A 1 81 ? -17.881 -2.233 25.033 1.00 93.31 81 ARG A N 1
ATOM 622 C CA . ARG A 1 81 ? -17.413 -2.691 26.350 1.00 93.31 81 ARG A CA 1
ATOM 623 C C . ARG A 1 81 ? -17.771 -1.712 27.473 1.00 93.31 81 ARG A C 1
ATOM 625 O O . ARG A 1 81 ? -18.187 -2.144 28.546 1.00 93.31 81 ARG A O 1
ATOM 632 N N . ARG A 1 82 ? -17.632 -0.401 27.239 1.00 93.19 82 ARG A N 1
ATOM 633 C CA . ARG A 1 82 ? -18.042 0.641 28.199 1.00 93.19 82 ARG A CA 1
ATOM 634 C C . ARG A 1 82 ? -1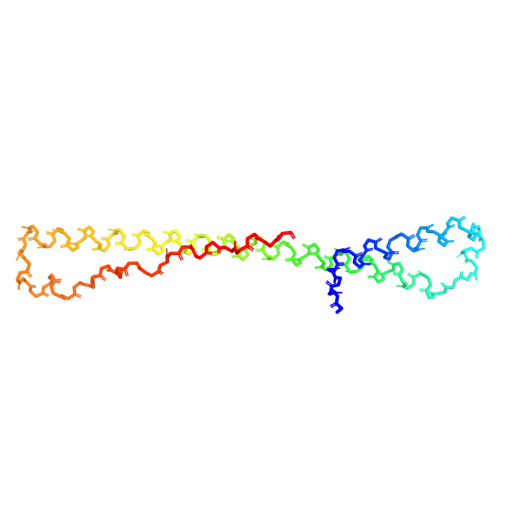9.549 0.630 28.445 1.00 93.19 82 ARG A C 1
ATOM 636 O O . ARG A 1 82 ? -19.958 0.680 29.598 1.00 93.19 82 ARG A O 1
ATOM 643 N N . GLN A 1 83 ? -20.365 0.522 27.398 1.00 94.69 83 GLN A N 1
ATOM 644 C CA . GLN A 1 83 ? -21.823 0.458 27.543 1.00 94.69 83 GLN A CA 1
ATOM 645 C C . GLN A 1 83 ? -22.263 -0.770 28.342 1.00 94.69 83 GLN A C 1
ATOM 647 O O . GLN A 1 83 ? -23.102 -0.655 29.230 1.00 94.69 83 GLN A O 1
ATOM 652 N N . VAL A 1 84 ? -21.655 -1.933 28.095 1.00 94.62 84 VAL A N 1
ATOM 653 C CA . VAL A 1 84 ? -21.944 -3.144 28.873 1.00 94.62 84 VAL A CA 1
ATOM 654 C C . VAL A 1 84 ? -21.535 -2.971 30.338 1.00 94.62 84 VAL A C 1
ATOM 656 O O . VAL A 1 84 ? -22.291 -3.370 31.220 1.00 94.62 84 VAL A O 1
ATOM 659 N N . ALA A 1 85 ? -20.403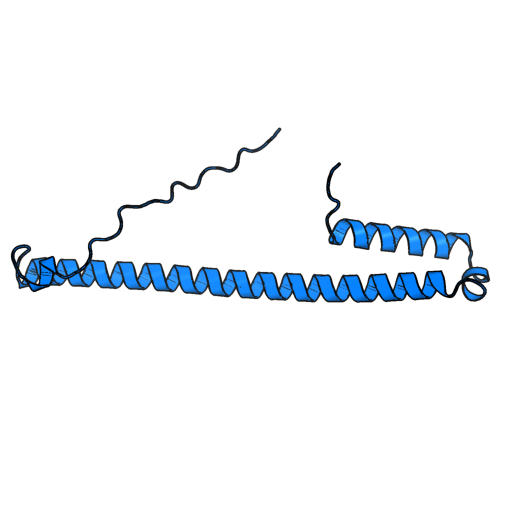 -2.319 30.629 1.00 93.75 85 ALA A N 1
ATOM 660 C CA . ALA A 1 85 ? -20.033 -1.998 32.011 1.00 93.75 85 ALA A CA 1
ATOM 661 C C . ALA A 1 85 ? -21.055 -1.090 32.706 1.00 93.75 85 ALA A C 1
ATOM 663 O O . ALA A 1 85 ? -21.375 -1.337 33.864 1.00 93.75 85 ALA A O 1
ATOM 664 N N . ILE A 1 86 ? -21.567 -0.071 32.010 1.00 95.31 86 ILE A N 1
ATOM 665 C CA . ILE A 1 86 ? -22.568 0.859 32.554 1.00 95.31 86 ILE A CA 1
ATOM 666 C C . ILE A 1 86 ? -23.898 0.136 32.801 1.00 95.31 86 ILE A C 1
ATOM 668 O O . ILE A 1 86 ? -24.473 0.258 33.876 1.00 95.31 86 ILE A O 1
ATOM 672 N N . ASN A 1 87 ? -24.368 -0.649 31.829 1.00 95.50 87 ASN A N 1
ATOM 673 C CA . ASN A 1 87 ? -25.714 -1.222 31.861 1.00 95.50 87 ASN A CA 1
ATOM 674 C C . ASN A 1 87 ? -25.805 -2.525 32.664 1.00 95.50 87 ASN A C 1
ATOM 676 O O . ASN A 1 87 ? -26.849 -2.827 33.233 1.00 95.50 87 ASN A O 1
ATOM 680 N N . LYS A 1 88 ? -24.741 -3.336 32.659 1.00 94.81 88 LYS A N 1
ATOM 681 C CA . LYS A 1 88 ? -24.737 -4.704 33.210 1.00 94.81 88 LYS A CA 1
ATOM 682 C C . LYS A 1 88 ? -23.648 -4.931 34.259 1.00 94.81 88 LYS A C 1
ATOM 684 O O . LYS A 1 88 ? -23.584 -6.004 34.853 1.00 94.81 88 LYS A O 1
ATOM 689 N N . GLY A 1 89 ? -22.788 -3.942 34.491 1.00 92.38 89 GLY A N 1
ATOM 690 C CA . GLY A 1 89 ? -21.653 -4.058 35.396 1.00 92.38 89 GLY A CA 1
ATOM 691 C C . GLY A 1 89 ? -20.478 -4.834 34.796 1.00 92.38 89 GLY A C 1
ATOM 692 O O . GLY A 1 89 ? -20.614 -5.687 33.913 1.00 92.38 89 GLY A O 1
ATOM 693 N N . THR A 1 90 ? -19.288 -4.566 35.330 1.00 91.69 90 THR A N 1
ATOM 694 C CA . THR A 1 90 ? -18.032 -5.234 34.945 1.00 91.69 90 THR A CA 1
ATOM 695 C C . THR A 1 90 ? -17.976 -6.709 35.365 1.00 91.69 90 THR A C 1
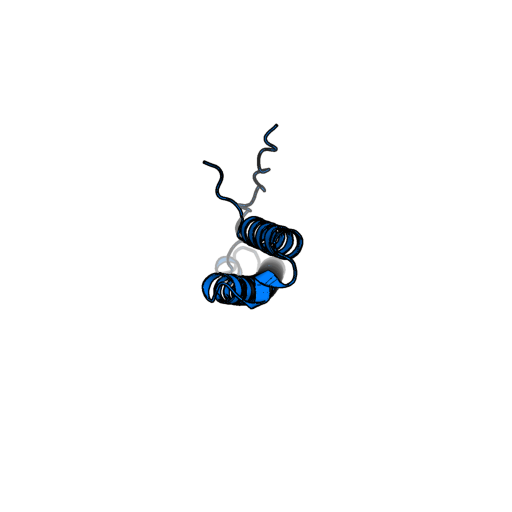ATOM 697 O O . THR A 1 90 ? -17.168 -7.476 34.846 1.00 91.69 90 THR A O 1
ATOM 700 N N . GLY A 1 91 ? -18.849 -7.132 36.286 1.00 91.19 91 GLY A N 1
ATOM 701 C CA . GLY A 1 91 ? -18.984 -8.527 36.712 1.00 91.19 91 GLY A CA 1
ATOM 702 C C . GLY A 1 91 ? -19.762 -9.416 35.735 1.00 91.19 91 GLY A C 1
ATOM 703 O O . GLY A 1 91 ? -19.679 -10.642 35.855 1.00 91.19 91 GLY A O 1
ATOM 704 N N . SER A 1 92 ? -20.487 -8.821 34.777 1.00 92.94 92 SER A N 1
ATOM 705 C CA . SER A 1 92 ? -21.343 -9.552 33.838 1.00 92.94 92 SER A CA 1
ATOM 706 C C . SER A 1 92 ? -20.550 -10.489 32.923 1.00 92.94 92 SER A C 1
ATOM 708 O O . SER A 1 92 ? -19.423 -10.196 32.516 1.00 92.94 92 SER A O 1
ATOM 710 N N . SER A 1 93 ? -21.162 -11.626 32.571 1.00 92.12 93 SER A N 1
ATOM 711 C CA . SER A 1 93 ? -20.580 -12.579 31.615 1.00 92.12 93 SER A CA 1
ATOM 712 C C . SER A 1 93 ? -20.280 -11.911 30.271 1.00 92.12 93 SER A C 1
ATOM 714 O O . SER A 1 93 ? -19.214 -12.117 29.705 1.00 92.12 93 SER A O 1
ATOM 716 N N . GLU A 1 94 ? -21.184 -11.053 29.795 1.00 90.19 94 GLU A N 1
ATOM 717 C CA . GLU A 1 94 ? -21.018 -10.320 28.537 1.00 90.19 94 GLU A CA 1
ATOM 718 C C . GLU A 1 94 ? -19.792 -9.401 28.570 1.00 90.19 94 GLU A C 1
ATOM 720 O O . GLU A 1 94 ? -18.952 -9.480 27.676 1.00 90.19 94 GLU A O 1
ATOM 725 N N . TYR A 1 95 ? -19.605 -8.612 29.637 1.00 91.62 95 TYR A N 1
ATOM 726 C CA . TYR A 1 95 ? -18.428 -7.748 29.776 1.00 91.62 95 TYR A CA 1
ATOM 727 C C . TYR A 1 95 ? -17.117 -8.540 29.712 1.00 91.62 95 TYR A C 1
ATOM 729 O O . TYR A 1 95 ? -16.168 -8.127 29.042 1.00 91.62 95 TYR A O 1
ATOM 737 N N . LYS A 1 96 ? -17.079 -9.698 30.382 1.00 91.50 96 LYS A N 1
ATOM 738 C CA . LYS A 1 96 ? -15.900 -10.572 30.449 1.00 91.50 96 LYS A CA 1
ATOM 739 C C . LYS A 1 96 ? -15.541 -11.200 29.100 1.00 91.50 96 LYS A C 1
ATOM 741 O O . LYS A 1 96 ? -14.368 -11.459 28.861 1.00 91.50 96 LYS A O 1
ATOM 746 N N . THR A 1 97 ? -16.522 -11.421 28.223 1.00 92.62 97 THR A N 1
ATOM 747 C CA . THR A 1 97 ? -16.291 -12.001 26.886 1.00 92.62 97 THR A CA 1
ATOM 748 C C . THR A 1 97 ? -15.801 -10.996 25.843 1.00 92.62 97 THR A C 1
ATOM 750 O O . THR A 1 97 ? -15.234 -11.399 24.830 1.00 92.62 97 THR A O 1
ATOM 753 N N . ILE A 1 98 ? -15.980 -9.690 26.066 1.00 89.81 98 ILE A N 1
ATOM 754 C CA . ILE A 1 98 ? -15.525 -8.666 25.118 1.00 89.81 98 ILE A CA 1
ATOM 755 C C . ILE A 1 98 ? -14.004 -8.511 25.247 1.00 89.81 98 ILE A C 1
ATOM 757 O O . ILE A 1 98 ? -13.545 -8.203 26.340 1.00 89.81 98 ILE A O 1
ATOM 761 N N . PRO A 1 99 ? -13.194 -8.621 24.181 1.00 86.06 99 PRO A N 1
ATOM 762 C CA . PRO A 1 99 ? -11.738 -8.491 24.292 1.00 86.06 99 PRO A CA 1
ATOM 763 C C . PRO A 1 99 ? -11.266 -7.109 24.785 1.00 86.06 99 PRO A C 1
ATOM 765 O O . PRO A 1 99 ? -11.787 -6.068 24.362 1.00 86.06 99 PRO A O 1
ATOM 768 N N . GLU A 1 100 ? -10.223 -7.065 25.620 1.00 81.25 100 GLU A N 1
ATOM 769 C CA . GLU A 1 100 ? -9.564 -5.814 26.040 1.00 81.25 100 GLU A CA 1
ATOM 770 C C . GLU A 1 100 ? -8.726 -5.207 24.923 1.00 81.25 100 GLU A C 1
ATOM 772 O O . GLU A 1 100 ? -8.135 -5.928 24.116 1.00 81.25 100 GLU A O 1
ATOM 777 N N . SER A 1 101 ? -8.741 -3.873 24.799 1.00 73.44 101 SER A N 1
ATOM 778 C CA . SER A 1 101 ? -7.911 -3.178 23.804 1.00 73.44 101 SER A CA 1
ATOM 779 C C . SER A 1 101 ? -6.468 -3.583 24.044 1.00 73.44 101 SER A C 1
ATOM 781 O O . SER A 1 101 ? -5.996 -3.444 25.174 1.00 73.44 101 SER A O 1
ATOM 783 N N . ALA A 1 102 ? -5.788 -4.090 23.016 1.00 65.62 102 ALA A N 1
ATOM 784 C CA . ALA A 1 102 ? -4.375 -4.406 23.125 1.00 65.62 102 ALA A CA 1
ATOM 785 C C . ALA A 1 102 ? -3.650 -3.121 23.549 1.00 65.62 102 ALA A C 1
ATOM 787 O O . ALA A 1 102 ? -3.615 -2.144 22.799 1.00 65.62 102 ALA A O 1
ATOM 788 N N . LYS A 1 103 ? -3.153 -3.073 24.792 1.00 57.31 103 LYS A N 1
ATOM 789 C CA . LYS A 1 103 ? -2.345 -1.946 25.267 1.00 57.31 103 LYS A CA 1
ATOM 790 C C . LYS A 1 103 ? -1.122 -1.858 24.352 1.00 57.31 103 LYS A C 1
ATOM 792 O O . LYS A 1 103 ? -0.457 -2.861 24.110 1.00 57.31 103 LYS A O 1
ATOM 797 N N . GLY A 1 104 ? -0.914 -0.674 23.781 1.00 50.91 104 GLY A N 1
ATOM 798 C CA . GLY A 1 104 ? -0.103 -0.453 22.590 1.00 50.91 104 GLY A CA 1
ATOM 799 C C . GLY A 1 104 ? 1.270 -1.124 22.583 1.00 50.91 104 GLY A C 1
ATOM 800 O O . GLY A 1 104 ? 2.103 -0.898 23.454 1.00 50.91 104 GLY A O 1
ATOM 801 N N . THR A 1 105 ? 1.543 -1.851 21.506 1.00 46.44 105 THR A N 1
ATOM 802 C CA . THR A 1 105 ? 2.896 -2.043 20.983 1.00 46.44 105 THR A CA 1
ATOM 803 C C . THR A 1 105 ? 2.981 -1.291 19.664 1.00 46.44 105 THR A C 1
ATOM 805 O O . THR A 1 105 ? 2.652 -1.824 18.614 1.00 46.44 105 THR A O 1
ATOM 808 N N . ARG A 1 106 ? 3.357 -0.011 19.730 1.00 44.31 106 ARG A N 1
ATOM 809 C CA . ARG A 1 106 ? 3.960 0.765 18.632 1.00 44.31 106 ARG A CA 1
ATOM 810 C C . ARG A 1 106 ? 4.467 2.083 19.218 1.00 44.31 106 ARG A C 1
ATOM 812 O O . ARG A 1 106 ? 3.854 3.133 19.070 1.00 44.31 106 ARG A O 1
ATOM 819 N N . LYS A 1 107 ? 5.605 2.015 19.914 1.00 36.12 107 LYS A N 1
ATOM 820 C CA . LYS A 1 107 ? 6.523 3.155 19.915 1.00 36.12 107 LYS A CA 1
ATOM 821 C C . LYS A 1 107 ? 7.042 3.224 18.472 1.00 36.12 107 LYS A C 1
ATOM 823 O O . LYS A 1 107 ? 7.517 2.192 17.993 1.00 36.12 107 LYS A O 1
ATOM 828 N N . PRO A 1 108 ? 6.898 4.338 17.740 1.00 43.44 108 PRO A N 1
ATOM 829 C CA . PRO A 1 108 ? 7.651 4.513 16.513 1.00 43.44 108 PRO A CA 1
ATOM 830 C C . PRO A 1 108 ? 9.110 4.511 16.955 1.00 43.44 108 PRO A C 1
ATOM 832 O O . PRO A 1 108 ? 9.538 5.404 17.684 1.00 43.44 108 PRO A O 1
ATOM 835 N N . THR A 1 109 ? 9.847 3.455 16.632 1.00 42.84 109 THR A N 1
ATOM 836 C CA . THR A 1 109 ? 11.299 3.507 16.710 1.00 42.84 109 THR A CA 1
ATOM 837 C C . THR A 1 109 ? 11.692 4.559 15.686 1.00 42.84 109 THR A C 1
ATOM 839 O O . THR A 1 109 ? 11.555 4.325 14.484 1.00 42.84 109 THR A O 1
ATOM 842 N N . GLU A 1 110 ? 12.053 5.751 16.164 1.00 41.97 110 GLU A N 1
ATOM 843 C CA . GLU A 1 110 ? 12.766 6.744 15.371 1.00 41.97 110 GLU A CA 1
ATOM 844 C C . GLU A 1 110 ? 13.845 5.995 14.597 1.00 41.97 110 GLU A C 1
ATOM 846 O O . GLU A 1 110 ? 14.696 5.315 15.178 1.00 41.97 110 GLU A O 1
ATOM 851 N N . SER A 1 111 ? 13.737 6.025 13.271 1.00 42.22 111 SER A N 1
ATOM 852 C CA . SER A 1 111 ? 14.834 5.566 12.435 1.00 42.22 111 SER A CA 1
ATOM 853 C C . SER A 1 111 ? 16.013 6.488 12.741 1.00 42.22 111 SER A C 1
ATOM 855 O O . SER A 1 111 ? 15.818 7.705 12.737 1.00 42.22 111 SER A O 1
ATOM 857 N N . PRO A 1 112 ? 17.203 5.957 13.058 1.00 42.41 112 PRO A N 1
ATOM 858 C CA . PRO A 1 112 ? 18.348 6.798 13.339 1.00 42.41 112 PRO A CA 1
ATOM 859 C C . PRO A 1 112 ? 18.684 7.587 12.075 1.00 42.41 112 PRO A C 1
ATOM 861 O O . PRO A 1 112 ? 19.077 7.013 11.057 1.00 42.41 112 PRO A O 1
ATOM 864 N N . SER A 1 113 ? 18.525 8.910 12.152 1.00 47.53 113 SER A N 1
ATOM 865 C CA . SER A 1 113 ? 19.221 9.838 11.269 1.00 47.53 113 SER A CA 1
ATOM 866 C C . SER A 1 113 ? 20.700 9.479 11.333 1.00 47.53 113 SER A C 1
ATOM 868 O O . SER A 1 113 ? 21.330 9.596 12.383 1.00 47.53 113 SER A O 1
ATOM 870 N N . THR A 1 114 ? 21.218 8.936 10.239 1.00 44.03 114 THR A N 1
ATOM 871 C CA . THR A 1 114 ? 22.640 8.618 10.114 1.00 44.03 114 THR A CA 1
ATOM 872 C C . THR A 1 114 ? 23.329 9.855 9.514 1.00 44.03 114 THR A C 1
ATOM 874 O O . THR A 1 114 ? 22.717 10.480 8.645 1.00 44.03 114 THR A O 1
ATOM 877 N N . PRO A 1 115 ? 24.508 10.248 10.038 1.00 53.06 115 PRO A N 1
ATOM 878 C CA . PRO A 1 115 ? 25.176 11.534 9.791 1.00 53.06 115 PRO A CA 1
ATOM 879 C C . PRO A 1 115 ? 25.620 11.788 8.350 1.00 53.06 115 PRO A C 1
ATOM 881 O O . PRO A 1 115 ? 25.867 10.806 7.614 1.00 53.06 115 PRO A O 1
#

pLDDT: mean 78.03, std 16.75, range [36.12, 95.88]

Foldseek 3Di:
DDDDDLVNVLVVLVVVLVVVCVVCPPCVVVDDPVSVVSVVVSVVSVVVVVVVVVVVVVVVVVVVVVVVVVVVVLVVLVVVLVVCCVPPNCPDPVNVPRDDDDPDDDPPPPDDPDD